Protein AF-A0AAP2W7Q3-F1 (afdb_monomer_lite)

Secondary structure (DSSP, 8-state):
----------------------------------HHHHHHHHHHHHHHHHHHHHHHHTT-HHHHHHHHHHHHHHHHHHHHTT-HHHHHHHHHHHHHHHHHHHHHHHHS---SSTTT-HHHHHHHHHHHHHHHHHHHHHHHHHHHHHHHHHHHHHHHHHHHHHHHHHHHHHHHHH-

pLDDT: mean 78.32, std 21.84, range [27.8, 97.19]

Sequence (175 aa):
MFDLFSRSKNSDKREPVNGGVADTQLIETEDSFSLYEGTDFKRKVYALRSAIIEAINKLDKRMSIDNAKNLSDLTAKAIYYKDLRAITLIDVVLSEIKKVMDDKMASLKEPEDPFEDMEMTGNYMRSCMALVPVNSMLCTIKEILKSAIQEADNDISHRVNDIQRFVKDYENSVS

Radius of gyration: 29.01 Å; chains: 1; bounding box: 83×34×103 Å

Organism: NCBI:txid2052831

Foldseek 3Di:
DDDDDDYDDDDDDDDDDDDDDDDPPDPPPPPVPDPVVVVVLLVLLVVLLVQLLVCLLVLPLVSNVVSLVVLLVQLVVCLVNVPPVSLVSSLVSLVVSLVSNVVSLVPLDDDPDCVVCVVSVVVNVSSVVSCVVSNVSSVVSNVVSVVSVVVVVVVVVVVVVVVVVVVVVVVVVVD

Structure (mmCIF, N/CA/C/O backbone):
data_AF-A0AAP2W7Q3-F1
#
_entry.id   AF-A0AAP2W7Q3-F1
#
loop_
_atom_site.group_PDB
_atom_site.id
_atom_site.type_symbol
_atom_site.label_atom_id
_atom_site.label_alt_id
_atom_site.label_comp_id
_atom_site.label_asym_id
_atom_site.label_entity_id
_atom_site.label_seq_id
_atom_site.pdbx_PDB_ins_code
_atom_site.Cartn_x
_atom_site.Cartn_y
_atom_site.Cartn_z
_atom_site.occupancy
_atom_site.B_iso_or_equiv
_atom_site.auth_seq_id
_atom_site.auth_comp_id
_atom_site.auth_asym_id
_atom_site.auth_atom_id
_atom_site.pdbx_PDB_model_num
ATOM 1 N N . MET A 1 1 ? -43.654 14.499 -54.779 1.00 38.47 1 MET A N 1
ATOM 2 C CA . MET A 1 1 ? -44.385 13.236 -55.030 1.00 38.47 1 MET A CA 1
ATOM 3 C C . MET A 1 1 ? -43.753 12.1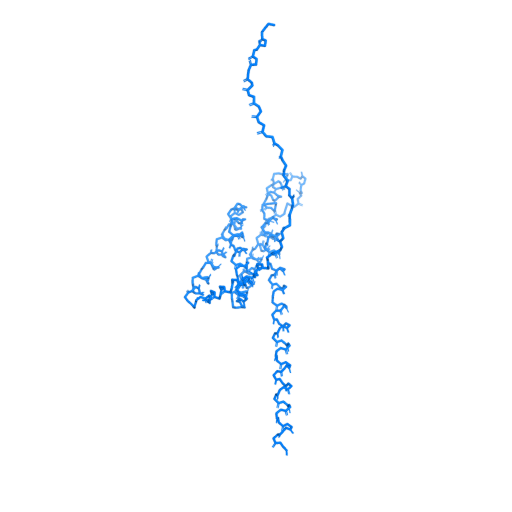80 -54.136 1.00 38.47 1 MET A C 1
ATOM 5 O O . MET A 1 1 ? -42.561 11.974 -54.288 1.00 38.47 1 MET A O 1
ATOM 9 N N . PHE A 1 2 ? -44.424 11.561 -53.168 1.00 39.41 2 PHE A N 1
ATOM 10 C CA . PHE A 1 2 ? -45.815 11.697 -52.712 1.00 39.41 2 PHE A CA 1
ATOM 11 C C . PHE A 1 2 ? -45.829 11.695 -51.173 1.00 39.41 2 PHE A C 1
ATOM 13 O O . PHE A 1 2 ? -45.184 10.845 -50.568 1.00 39.41 2 PHE A O 1
ATOM 20 N N . ASP A 1 3 ? -46.592 12.601 -50.559 1.00 42.25 3 ASP A N 1
ATOM 21 C CA . ASP A 1 3 ? -47.131 12.382 -49.212 1.00 42.25 3 ASP A CA 1
ATOM 22 C C . ASP A 1 3 ? -48.247 11.338 -49.281 1.00 42.25 3 ASP A C 1
ATOM 24 O O . ASP A 1 3 ? -48.999 11.329 -50.259 1.00 42.25 3 ASP A O 1
ATOM 28 N N . LEU A 1 4 ? -48.443 10.557 -48.213 1.00 38.28 4 LEU A N 1
ATOM 29 C CA . LEU A 1 4 ? -49.787 10.110 -47.830 1.00 38.28 4 LEU A CA 1
ATOM 30 C C . LEU A 1 4 ? -49.865 9.692 -46.353 1.00 38.28 4 LEU A C 1
ATOM 32 O O . LEU A 1 4 ? -49.493 8.597 -45.943 1.00 38.28 4 LEU A O 1
ATOM 36 N N . PHE A 1 5 ? -50.396 10.621 -45.560 1.00 45.06 5 PHE A N 1
ATOM 37 C CA . PHE A 1 5 ? -50.812 10.446 -44.172 1.00 45.06 5 PHE A CA 1
ATOM 38 C C . PHE A 1 5 ? -51.912 9.388 -44.003 1.00 45.06 5 PHE A C 1
ATOM 40 O O . PHE A 1 5 ? -52.825 9.297 -44.825 1.00 45.06 5 PHE A O 1
ATOM 47 N N . SER A 1 6 ? -51.981 8.802 -42.804 1.00 42.91 6 SER A N 1
ATOM 48 C CA . SER A 1 6 ? -53.192 8.829 -41.957 1.00 42.91 6 SER A CA 1
ATOM 49 C C . SER A 1 6 ? -52.800 8.520 -40.503 1.00 42.91 6 SER A C 1
ATOM 51 O O . SER A 1 6 ? -52.163 7.511 -40.249 1.00 42.91 6 SER A O 1
ATOM 53 N N . ARG A 1 7 ? -52.936 9.480 -39.569 1.00 36.69 7 ARG A N 1
ATOM 54 C CA . ARG A 1 7 ? -54.125 9.728 -38.707 1.00 36.69 7 ARG A CA 1
ATOM 55 C C . ARG A 1 7 ? -54.327 8.609 -37.653 1.00 36.69 7 ARG A C 1
ATOM 57 O O . ARG A 1 7 ? -54.278 7.447 -38.005 1.00 36.69 7 ARG A O 1
ATOM 64 N N . SER A 1 8 ? -54.649 8.878 -36.378 1.00 32.34 8 SER A N 1
ATOM 65 C CA . SER A 1 8 ? -55.174 10.121 -35.774 1.00 32.34 8 SER A CA 1
ATOM 66 C C . SER A 1 8 ? -55.332 10.017 -34.237 1.00 32.34 8 SER A C 1
ATOM 68 O O . SER A 1 8 ? -56.001 9.076 -33.829 1.00 32.34 8 SER A O 1
ATOM 70 N N . LYS A 1 9 ? -54.946 11.071 -33.473 1.00 37.12 9 LYS A N 1
ATOM 71 C CA . LYS A 1 9 ? -55.575 11.558 -32.195 1.00 37.12 9 LYS A CA 1
ATOM 72 C C . LYS A 1 9 ? -55.560 10.581 -30.980 1.00 37.12 9 LYS A C 1
ATOM 74 O O . LYS A 1 9 ? -55.425 9.389 -31.178 1.00 37.12 9 LYS A O 1
ATO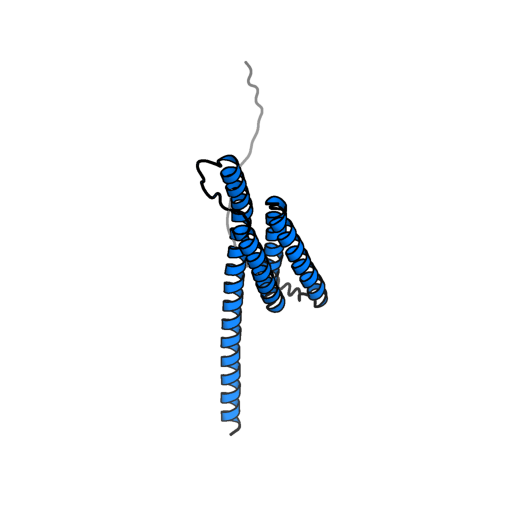M 79 N N . ASN A 1 10 ? -55.719 10.923 -29.690 1.00 32.25 10 ASN A N 1
ATOM 80 C CA . ASN A 1 10 ? -55.822 12.142 -28.846 1.00 32.25 10 ASN A CA 1
ATOM 81 C C . ASN A 1 10 ? -55.631 11.672 -27.360 1.00 32.25 10 ASN A C 1
ATOM 83 O O . ASN A 1 10 ? -55.776 10.480 -27.114 1.00 32.25 10 ASN A O 1
ATOM 87 N N . SER A 1 11 ? -55.433 12.472 -26.298 1.00 34.47 11 SER A N 1
ATOM 88 C CA . SER A 1 11 ? -54.889 13.835 -26.102 1.00 34.47 11 SER A CA 1
ATOM 89 C C . SER A 1 11 ? -54.861 14.205 -24.599 1.00 34.47 11 SER A C 1
ATOM 91 O O . SER A 1 11 ? -55.862 13.988 -23.929 1.00 34.47 11 SER A O 1
ATOM 93 N N . ASP A 1 12 ? -53.809 14.903 -24.152 1.00 34.38 12 ASP A N 1
ATOM 94 C CA . ASP A 1 12 ? -53.773 15.855 -23.014 1.00 34.38 12 ASP A CA 1
ATOM 95 C C . ASP A 1 12 ? -54.042 15.427 -21.537 1.00 34.38 12 ASP A C 1
ATOM 97 O O . ASP A 1 12 ? -55.163 15.149 -21.132 1.00 34.38 12 ASP A O 1
ATOM 101 N N . LYS A 1 13 ? -52.998 15.656 -20.711 1.00 39.06 13 LYS A N 1
ATOM 102 C CA . LYS A 1 13 ? -52.967 16.410 -19.423 1.00 39.06 13 LYS A CA 1
ATOM 103 C C . LYS A 1 13 ? -53.795 15.950 -18.199 1.00 39.06 13 LYS A C 1
ATOM 105 O O . LYS A 1 13 ? -55.011 16.115 -18.180 1.00 39.06 13 LYS A O 1
ATOM 110 N N . ARG A 1 14 ? -53.092 15.712 -17.071 1.00 30.97 14 ARG A N 1
ATOM 111 C CA . ARG A 1 14 ? -53.033 16.597 -15.864 1.00 30.97 14 ARG A CA 1
ATOM 112 C C . ARG A 1 14 ? -52.273 15.944 -14.686 1.00 30.97 14 ARG A C 1
ATOM 114 O O . ARG A 1 14 ? -52.556 14.808 -14.333 1.00 30.97 14 ARG A O 1
ATOM 121 N N . GLU A 1 15 ? -51.374 16.697 -14.049 1.00 36.53 15 GLU A N 1
ATOM 122 C CA . GLU A 1 15 ? -50.965 16.525 -12.632 1.00 36.53 15 GLU A CA 1
ATOM 123 C C . GLU A 1 15 ? -51.992 17.266 -11.711 1.00 36.53 15 GLU A C 1
ATOM 125 O O . GLU A 1 15 ? -52.912 17.866 -12.288 1.00 36.53 15 GLU A O 1
ATOM 130 N N . PRO A 1 16 ? -51.885 17.359 -10.352 1.00 47.00 16 PRO A N 1
ATOM 131 C CA . PRO A 1 16 ? -50.807 16.921 -9.434 1.00 47.00 16 PRO A CA 1
ATOM 132 C C . PRO A 1 16 ? -51.272 16.368 -8.040 1.00 47.00 16 PRO A C 1
ATOM 134 O O . PRO A 1 16 ? -52.457 16.161 -7.811 1.00 47.00 16 PRO A O 1
ATOM 137 N N . VAL A 1 17 ? -50.320 16.227 -7.091 1.00 29.88 17 VAL A N 1
ATOM 138 C CA . VAL A 1 17 ? -50.477 16.179 -5.602 1.00 29.88 17 VAL A CA 1
ATOM 139 C C . VAL A 1 17 ? -51.145 14.931 -4.970 1.00 29.88 17 VAL A C 1
ATOM 141 O O . VAL A 1 17 ? -52.355 14.764 -5.055 1.00 29.88 17 VAL A O 1
ATOM 144 N N . ASN A 1 18 ? -50.417 14.148 -4.151 1.00 31.53 18 ASN A N 1
ATOM 145 C CA . ASN A 1 18 ? -50.256 14.415 -2.702 1.00 31.53 18 ASN A CA 1
ATOM 146 C C . ASN A 1 18 ? -49.218 13.488 -2.023 1.00 31.53 18 ASN A C 1
ATOM 148 O O . ASN A 1 18 ? -48.735 12.538 -2.632 1.00 31.53 18 ASN A O 1
ATOM 152 N N . GLY A 1 19 ? -48.839 13.813 -0.783 1.00 31.55 19 GLY A N 1
ATOM 153 C CA . GLY A 1 19 ? -47.705 13.208 -0.079 1.00 31.55 19 GLY A CA 1
ATOM 154 C C . GLY A 1 19 ? -47.914 11.789 0.466 1.00 31.55 19 GLY A C 1
ATOM 155 O O . GLY A 1 19 ? -49.016 11.383 0.826 1.00 31.55 19 GLY A O 1
ATOM 156 N N . GLY A 1 20 ? -46.794 11.082 0.606 1.00 27.80 20 GLY A N 1
ATOM 157 C CA . GLY A 1 20 ? -46.647 9.856 1.382 1.00 27.80 20 GLY A CA 1
ATOM 158 C C . GLY A 1 20 ? -45.210 9.783 1.889 1.00 27.80 20 GLY A C 1
ATOM 159 O O . GLY A 1 20 ? -44.278 9.780 1.087 1.00 27.80 20 GLY A O 1
ATOM 160 N N . VAL A 1 21 ? -45.028 9.791 3.211 1.00 43.62 21 VAL A N 1
ATOM 161 C CA . VAL A 1 21 ? -43.711 9.623 3.836 1.00 43.62 21 VAL A CA 1
ATOM 162 C C . VAL A 1 21 ? -43.280 8.180 3.596 1.00 43.62 21 VAL A C 1
ATOM 164 O O . VAL A 1 21 ? -43.861 7.262 4.168 1.00 43.62 21 VAL A O 1
ATOM 167 N N . ALA A 1 22 ? -42.308 7.979 2.711 1.00 34.47 22 ALA A N 1
ATOM 168 C CA . ALA A 1 22 ? -41.638 6.698 2.563 1.00 34.47 22 ALA A CA 1
ATOM 169 C C . ALA A 1 22 ? -40.452 6.686 3.528 1.00 34.47 22 ALA A C 1
ATOM 171 O O . ALA A 1 22 ? -39.478 7.407 3.309 1.00 34.47 22 ALA A O 1
ATOM 172 N N . ASP A 1 23 ? -40.565 5.900 4.599 1.00 33.06 23 ASP A N 1
ATOM 173 C CA . ASP A 1 23 ? -39.471 5.670 5.537 1.00 33.06 23 ASP A CA 1
ATOM 174 C C . ASP A 1 23 ? -38.210 5.249 4.780 1.00 33.06 23 ASP A C 1
ATOM 176 O O . ASP A 1 23 ? -38.204 4.246 4.057 1.00 33.06 23 ASP A O 1
ATOM 180 N N . THR A 1 24 ? -37.122 5.993 4.978 1.00 33.84 24 THR A N 1
ATOM 181 C CA . THR A 1 24 ? -35.789 5.547 4.582 1.00 33.84 24 THR A CA 1
ATOM 182 C C . THR A 1 24 ? -35.422 4.369 5.476 1.00 33.84 24 THR A C 1
ATOM 184 O O . THR A 1 24 ? -34.820 4.550 6.534 1.00 33.84 24 THR A O 1
ATOM 187 N N . GLN A 1 25 ? -35.808 3.157 5.071 1.00 32.69 25 GLN A N 1
ATOM 188 C CA . GLN A 1 25 ? -35.340 1.938 5.715 1.00 32.69 25 GLN A CA 1
ATOM 189 C C . GLN A 1 25 ? -33.819 1.890 5.583 1.00 32.69 25 GLN A C 1
ATOM 191 O O . GLN A 1 25 ? -33.274 1.628 4.509 1.00 32.69 25 GLN A O 1
ATOM 196 N N . LEU A 1 26 ? -33.144 2.183 6.693 1.00 35.69 26 LEU A N 1
ATOM 197 C CA . LEU A 1 26 ? -31.731 1.908 6.875 1.00 35.69 26 LEU A CA 1
ATOM 198 C C . LEU A 1 26 ? -31.548 0.403 6.695 1.00 35.69 26 LEU A C 1
ATOM 200 O O . LEU A 1 26 ? -31.990 -0.390 7.525 1.00 35.69 26 LEU A O 1
ATOM 204 N N . ILE A 1 27 ? -30.920 0.010 5.589 1.00 36.47 27 ILE A N 1
ATOM 205 C CA . ILE A 1 27 ? -30.447 -1.358 5.412 1.00 36.47 27 ILE A CA 1
ATOM 206 C C . ILE A 1 27 ? -29.192 -1.490 6.277 1.00 36.47 27 ILE A C 1
ATOM 208 O O . ILE A 1 27 ? -28.066 -1.325 5.811 1.00 36.47 27 ILE A O 1
ATOM 212 N N . GLU A 1 28 ? -29.409 -1.760 7.562 1.00 41.47 28 GLU A N 1
ATOM 213 C CA . GLU A 1 28 ? -28.394 -2.284 8.472 1.00 41.47 28 GLU A CA 1
ATOM 214 C C . GLU A 1 28 ? -28.097 -3.740 8.090 1.00 41.47 28 GLU A C 1
ATOM 216 O O . GLU A 1 28 ? -28.481 -4.690 8.770 1.00 41.47 28 GLU A O 1
ATOM 221 N N . THR A 1 29 ? -27.394 -3.939 6.974 1.00 39.12 29 THR A N 1
ATOM 222 C CA . THR A 1 29 ? -26.611 -5.164 6.797 1.00 39.12 29 THR A CA 1
ATOM 223 C C . THR A 1 29 ? -25.350 -5.033 7.636 1.00 39.12 29 THR A C 1
ATOM 225 O O . THR A 1 29 ? -24.285 -4.677 7.127 1.00 39.12 29 THR A O 1
ATOM 228 N N . GLU A 1 30 ? -25.474 -5.346 8.929 1.00 42.81 30 GLU A N 1
ATOM 229 C CA . GLU A 1 30 ? -24.348 -5.805 9.745 1.00 42.81 30 GLU A CA 1
ATOM 230 C C . GLU A 1 30 ? -23.860 -7.167 9.214 1.00 42.81 30 GLU A C 1
ATOM 232 O O . GLU A 1 30 ? -23.990 -8.209 9.861 1.00 42.81 30 GLU A O 1
ATOM 237 N N . ASP A 1 31 ? -23.266 -7.162 8.016 1.00 39.47 31 ASP A N 1
ATOM 238 C CA . ASP A 1 31 ? -22.396 -8.244 7.566 1.00 39.47 31 ASP A CA 1
ATOM 239 C C . ASP A 1 31 ? -21.152 -8.217 8.459 1.00 39.47 31 ASP A C 1
ATOM 241 O O . ASP A 1 31 ? -20.131 -7.592 8.163 1.00 39.47 31 ASP A O 1
ATOM 245 N N . SER A 1 32 ? -21.283 -8.872 9.613 1.00 43.59 32 SER A N 1
ATOM 246 C CA . SER A 1 32 ? -20.201 -9.119 10.555 1.00 43.59 32 SER A CA 1
ATOM 247 C C . SER A 1 32 ? -19.100 -9.913 9.851 1.00 43.59 32 SER A C 1
ATOM 249 O O . SER A 1 32 ? -19.163 -11.137 9.724 1.00 43.59 32 SER A O 1
ATOM 251 N N . PHE A 1 33 ? -18.101 -9.173 9.359 1.00 47.00 33 PHE A N 1
ATOM 252 C CA . PHE A 1 33 ? -16.990 -9.665 8.548 1.00 47.00 33 PHE A CA 1
ATOM 253 C C . PHE A 1 33 ? -16.327 -10.853 9.255 1.00 47.00 33 PHE A C 1
ATOM 255 O O . PHE A 1 33 ? -15.680 -10.716 10.300 1.00 47.00 33 PHE A O 1
ATOM 262 N N . SER A 1 34 ? -16.598 -12.053 8.744 1.00 42.75 34 SER A N 1
ATOM 263 C CA . SER A 1 34 ? -16.440 -13.278 9.524 1.00 42.75 34 SER A CA 1
ATOM 264 C C . SER A 1 34 ? -14.965 -13.572 9.765 1.00 42.75 34 SER A C 1
ATOM 266 O O . SER A 1 34 ? -14.129 -13.413 8.875 1.00 42.75 34 SER A O 1
ATOM 268 N N . LEU A 1 35 ? -14.630 -14.094 10.950 1.00 44.94 35 LEU A N 1
ATOM 269 C CA . LEU A 1 35 ? -13.251 -14.417 11.346 1.00 44.94 35 LEU A CA 1
ATOM 270 C C . LEU A 1 35 ? -12.516 -15.329 10.332 1.00 44.94 35 LEU A C 1
ATOM 272 O O . LEU A 1 35 ? -11.285 -15.334 10.274 1.00 44.94 35 LEU A O 1
ATOM 276 N N . TYR A 1 36 ? -13.268 -16.080 9.519 1.00 44.78 36 TYR A N 1
ATOM 277 C CA . TYR A 1 36 ? -12.756 -16.900 8.421 1.00 44.78 36 TYR A CA 1
ATOM 278 C C . TYR A 1 36 ? -12.171 -16.074 7.260 1.00 44.78 36 TYR A C 1
ATOM 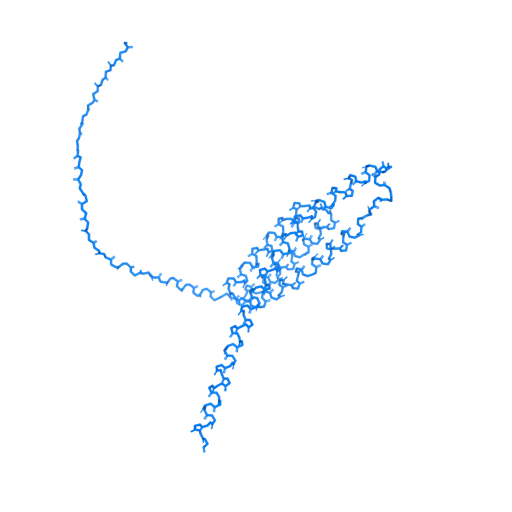280 O O . TYR A 1 36 ? -11.134 -16.463 6.711 1.00 44.78 36 TYR A O 1
ATOM 288 N N . GLU A 1 37 ? -12.749 -14.913 6.930 1.00 58.12 37 GLU A N 1
ATOM 289 C CA . GLU A 1 37 ? -12.232 -14.022 5.882 1.00 58.12 37 GLU A CA 1
ATOM 290 C C . GLU A 1 37 ? -10.870 -13.432 6.253 1.00 58.12 37 GLU A C 1
ATOM 292 O O . GLU A 1 37 ? -10.034 -13.252 5.373 1.00 58.12 37 GLU A O 1
ATOM 297 N N . GLY A 1 38 ? -10.574 -13.222 7.540 1.00 61.03 38 GLY A N 1
ATOM 298 C CA . GLY A 1 38 ? -9.292 -12.657 7.981 1.00 61.03 38 GLY A CA 1
ATOM 299 C C . GLY A 1 38 ? -8.061 -13.471 7.545 1.00 61.03 38 GLY A C 1
ATOM 300 O O . GLY A 1 38 ? -7.009 -12.903 7.239 1.00 61.03 38 GLY A O 1
ATOM 301 N N . THR A 1 39 ? -8.176 -14.803 7.453 1.00 70.94 39 THR A N 1
ATOM 302 C CA . THR A 1 39 ? -7.066 -15.659 6.981 1.00 70.94 39 THR A CA 1
ATOM 303 C C . THR A 1 39 ? -6.877 -15.604 5.464 1.00 70.94 39 THR A C 1
ATOM 305 O O . THR A 1 39 ? -5.740 -15.601 4.983 1.00 70.94 39 THR A O 1
ATOM 308 N N . ASP A 1 40 ? -7.973 -15.509 4.713 1.00 86.44 40 ASP A N 1
ATOM 309 C CA . ASP A 1 40 ? -7.968 -15.416 3.255 1.00 86.44 40 ASP A CA 1
ATOM 310 C C . ASP A 1 40 ? -7.581 -14.003 2.784 1.00 86.44 40 ASP A C 1
ATOM 312 O O . ASP A 1 40 ? -6.755 -13.848 1.887 1.00 86.44 40 ASP A O 1
ATOM 316 N N . PHE A 1 41 ? -8.054 -12.962 3.471 1.00 88.56 41 PHE A N 1
ATOM 317 C CA . PHE A 1 41 ? -7.620 -11.577 3.301 1.00 88.56 41 PHE A CA 1
ATOM 318 C C . PHE A 1 41 ? -6.106 -11.445 3.489 1.00 88.56 41 PHE A C 1
ATOM 320 O O . PHE A 1 41 ? -5.409 -10.974 2.590 1.00 88.56 41 PHE A O 1
ATOM 327 N N . LYS A 1 42 ? -5.563 -11.945 4.610 1.00 92.12 42 LYS A N 1
ATOM 328 C CA . LYS A 1 42 ? -4.115 -11.928 4.874 1.00 92.12 42 LYS A CA 1
ATOM 329 C C . LYS A 1 42 ? -3.323 -12.649 3.780 1.00 92.12 42 LYS A C 1
ATOM 331 O O . LYS A 1 42 ? -2.272 -12.166 3.359 1.00 92.12 42 LYS A O 1
ATOM 336 N N . ARG A 1 43 ? -3.835 -13.781 3.280 1.00 93.62 43 ARG A N 1
ATOM 337 C CA . ARG A 1 43 ? -3.236 -14.521 2.158 1.00 93.62 43 ARG A CA 1
ATOM 338 C C . ARG A 1 43 ? -3.260 -13.706 0.860 1.00 93.62 43 ARG A C 1
ATOM 340 O O . ARG A 1 43 ? -2.228 -13.622 0.200 1.00 93.62 43 ARG A O 1
ATOM 347 N N . LYS A 1 44 ? -4.391 -13.082 0.518 1.00 94.88 44 LYS A N 1
ATOM 348 C CA . LYS A 1 44 ? -4.556 -12.222 -0.669 1.00 94.88 44 LYS A CA 1
ATOM 349 C C . LYS A 1 44 ? -3.629 -11.007 -0.629 1.00 94.88 44 LYS A C 1
ATOM 351 O O . LYS A 1 44 ? -2.944 -10.751 -1.614 1.00 94.88 44 LYS A O 1
ATOM 356 N N . VAL A 1 45 ? -3.534 -10.317 0.509 1.00 95.31 45 VAL A N 1
ATOM 357 C CA . VAL A 1 45 ? -2.635 -9.163 0.689 1.00 95.31 45 VAL A CA 1
ATOM 358 C C . VAL A 1 45 ? -1.167 -9.557 0.472 1.00 95.31 45 VAL A C 1
ATOM 360 O O . VAL A 1 45 ? -0.468 -8.893 -0.292 1.00 95.31 45 VAL A O 1
ATOM 363 N N . TYR A 1 46 ? -0.692 -10.670 1.047 1.00 96.69 46 TYR A N 1
ATOM 364 C CA . TYR A 1 46 ? 0.684 -11.126 0.797 1.00 96.69 46 TYR A CA 1
ATOM 365 C C . TYR A 1 46 ? 0.916 -11.668 -0.619 1.00 96.69 46 TYR A C 1
ATOM 367 O O . TYR A 1 46 ? 2.008 -11.482 -1.155 1.00 96.69 46 TYR A O 1
ATOM 375 N N . ALA A 1 47 ? -0.080 -12.302 -1.243 1.00 96.00 47 ALA A N 1
ATOM 376 C CA . ALA A 1 47 ? 0.018 -12.730 -2.638 1.00 96.00 47 ALA A CA 1
ATOM 377 C C . ALA A 1 47 ? 0.171 -11.521 -3.576 1.00 96.00 47 ALA A C 1
ATOM 379 O O . ALA A 1 47 ? 1.066 -11.509 -4.421 1.00 96.00 47 ALA A O 1
ATOM 380 N N . LEU A 1 48 ? -0.631 -10.470 -3.366 1.00 96.56 48 LEU A N 1
ATOM 381 C CA . LEU A 1 48 ? -0.514 -9.207 -4.097 1.00 96.56 48 LEU A CA 1
ATOM 382 C C . LEU A 1 48 ? 0.821 -8.514 -3.827 1.00 96.56 48 LEU A C 1
ATOM 384 O O . LEU A 1 48 ? 1.454 -8.071 -4.780 1.00 96.56 48 LEU A O 1
ATOM 388 N N . ARG A 1 49 ? 1.310 -8.490 -2.578 1.00 96.75 49 ARG A N 1
ATOM 389 C CA . ARG A 1 49 ? 2.661 -7.992 -2.263 1.00 96.75 49 ARG A CA 1
ATOM 390 C C . ARG A 1 49 ? 3.718 -8.653 -3.144 1.00 96.75 49 ARG A C 1
ATOM 392 O O . ARG A 1 49 ? 4.496 -7.959 -3.793 1.00 96.75 49 ARG A O 1
ATOM 399 N N . SER A 1 50 ? 3.744 -9.985 -3.159 1.00 97.19 50 SER A N 1
ATOM 400 C CA . SER A 1 50 ? 4.714 -10.752 -3.941 1.00 97.19 50 SER A CA 1
ATOM 401 C C . SER A 1 50 ? 4.573 -10.490 -5.442 1.00 97.19 50 SER A C 1
ATOM 403 O O . SER A 1 50 ? 5.582 -10.252 -6.099 1.00 97.19 50 SER A O 1
ATOM 405 N N . ALA A 1 51 ? 3.345 -10.443 -5.970 1.00 96.81 51 ALA A N 1
ATOM 406 C CA . ALA A 1 51 ? 3.087 -10.161 -7.382 1.00 96.81 51 ALA A CA 1
ATOM 407 C C . ALA A 1 51 ? 3.507 -8.736 -7.800 1.00 96.81 51 ALA A C 1
ATOM 409 O O . ALA A 1 51 ? 4.099 -8.557 -8.864 1.00 96.81 51 ALA A O 1
ATOM 410 N N . ILE A 1 52 ? 3.259 -7.724 -6.958 1.00 95.69 52 ILE A N 1
ATOM 411 C CA . ILE A 1 52 ? 3.685 -6.337 -7.208 1.00 95.69 52 ILE A CA 1
ATOM 412 C C . ILE A 1 52 ? 5.217 -6.240 -7.178 1.00 95.69 52 ILE A C 1
ATOM 414 O O . ILE A 1 52 ? 5.801 -5.665 -8.094 1.00 95.69 52 ILE A O 1
ATOM 418 N N . ILE A 1 53 ? 5.873 -6.840 -6.177 1.00 95.75 53 ILE A N 1
ATOM 419 C CA . ILE A 1 53 ? 7.342 -6.896 -6.069 1.00 95.75 53 ILE A CA 1
ATOM 420 C C . ILE A 1 53 ? 7.966 -7.590 -7.288 1.00 95.75 53 ILE A C 1
ATOM 422 O O . ILE A 1 53 ? 8.951 -7.103 -7.843 1.00 95.75 53 ILE A O 1
ATOM 426 N N . GLU A 1 54 ? 7.399 -8.710 -7.736 1.00 96.06 54 GLU A N 1
ATOM 427 C CA . GLU A 1 54 ? 7.874 -9.427 -8.920 1.00 96.06 54 GLU A CA 1
ATOM 428 C C . GLU A 1 54 ? 7.727 -8.579 -10.193 1.00 96.06 54 GLU A C 1
ATOM 430 O O . GLU A 1 54 ? 8.673 -8.474 -10.977 1.00 96.06 54 GLU A O 1
ATOM 435 N N . ALA A 1 55 ? 6.579 -7.918 -10.371 1.00 94.44 55 ALA A N 1
ATOM 436 C CA . ALA A 1 55 ? 6.325 -7.038 -11.507 1.00 94.44 55 ALA A CA 1
ATOM 437 C C . ALA A 1 55 ? 7.254 -5.807 -11.516 1.00 94.44 55 ALA A C 1
ATOM 439 O O . ALA A 1 55 ? 7.837 -5.498 -12.554 1.00 94.44 55 ALA A O 1
ATOM 440 N N . ILE A 1 56 ? 7.494 -5.172 -10.360 1.00 93.06 56 ILE A N 1
ATOM 441 C CA . ILE A 1 56 ? 8.454 -4.060 -10.208 1.00 93.06 56 ILE A CA 1
ATOM 442 C C . ILE A 1 56 ? 9.870 -4.507 -10.591 1.00 93.06 56 ILE A C 1
ATOM 444 O O . ILE A 1 56 ? 10.555 -3.831 -11.361 1.00 93.06 56 ILE A O 1
ATOM 448 N N . ASN A 1 57 ? 10.305 -5.677 -10.115 1.00 91.94 57 ASN A N 1
ATOM 449 C CA . ASN A 1 57 ? 11.622 -6.223 -10.447 1.00 91.94 57 ASN A CA 1
ATOM 450 C C . ASN A 1 57 ? 11.789 -6.492 -11.952 1.00 91.94 57 ASN A C 1
ATOM 452 O O . ASN A 1 57 ? 12.880 -6.273 -12.489 1.00 91.94 57 ASN A O 1
ATOM 456 N N . LYS A 1 58 ? 10.708 -6.902 -12.625 1.00 91.81 58 LYS A N 1
ATOM 457 C CA . LYS A 1 58 ? 10.625 -7.118 -14.079 1.00 91.81 58 LYS A CA 1
ATOM 458 C C . LYS A 1 58 ? 10.359 -5.845 -14.898 1.00 91.81 58 LYS A C 1
ATOM 460 O O . LYS A 1 58 ? 10.377 -5.927 -16.121 1.00 91.81 58 LYS A O 1
ATOM 465 N N . LEU A 1 59 ? 10.122 -4.697 -14.253 1.00 88.50 59 LEU A N 1
ATOM 466 C CA . LEU A 1 59 ? 9.639 -3.452 -14.878 1.00 88.50 59 LEU A CA 1
ATOM 467 C C . LEU A 1 59 ? 8.308 -3.620 -15.647 1.00 88.50 59 LEU A C 1
ATOM 469 O O . LEU A 1 59 ? 7.994 -2.848 -16.556 1.00 88.50 59 LEU A O 1
ATOM 473 N N . ASP A 1 60 ? 7.494 -4.610 -15.270 1.00 91.06 60 ASP A N 1
ATOM 474 C CA . ASP A 1 60 ? 6.184 -4.858 -15.873 1.00 91.06 60 ASP A CA 1
ATOM 475 C C . ASP A 1 60 ? 5.149 -3.873 -15.319 1.00 91.06 60 ASP A C 1
ATOM 477 O O . ASP A 1 60 ? 4.412 -4.152 -14.371 1.00 91.06 60 ASP A O 1
ATOM 481 N N . LYS A 1 61 ? 5.077 -2.702 -15.961 1.00 90.06 61 LYS A N 1
ATOM 482 C CA . LYS A 1 61 ? 4.098 -1.652 -15.659 1.00 90.06 61 LYS A CA 1
ATOM 483 C C . LYS A 1 61 ? 2.668 -2.187 -15.553 1.00 90.06 61 LYS A C 1
ATOM 485 O O . LYS A 1 61 ? 1.925 -1.735 -14.684 1.00 90.06 61 LYS A O 1
ATOM 490 N N . ARG A 1 62 ? 2.251 -3.090 -16.448 1.00 91.81 62 ARG A N 1
ATOM 491 C CA . ARG A 1 62 ? 0.855 -3.540 -16.511 1.00 91.81 62 ARG A CA 1
ATOM 492 C C . ARG A 1 62 ? 0.533 -4.407 -15.303 1.00 91.81 62 ARG A C 1
ATOM 494 O O . ARG A 1 62 ? -0.396 -4.088 -14.570 1.00 91.81 62 ARG A O 1
ATOM 501 N N . MET A 1 63 ? 1.341 -5.435 -15.054 1.00 92.44 63 MET A N 1
ATOM 502 C CA . 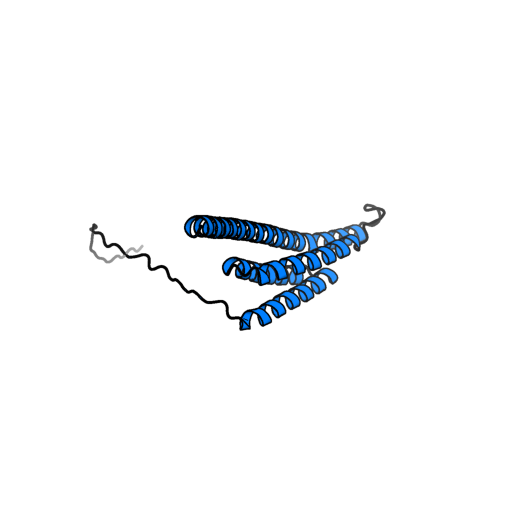MET A 1 63 ? 1.154 -6.313 -13.899 1.00 92.44 63 MET A CA 1
ATOM 503 C C . MET A 1 63 ? 1.336 -5.561 -12.576 1.00 92.44 63 MET A C 1
ATOM 505 O O . MET A 1 63 ? 0.619 -5.847 -11.618 1.00 92.44 63 MET A O 1
ATOM 509 N N . SER A 1 64 ? 2.230 -4.569 -12.504 1.00 90.94 64 SER A N 1
ATOM 510 C CA . SER A 1 64 ? 2.353 -3.715 -11.318 1.00 90.94 64 SER A CA 1
ATOM 511 C C . SER A 1 64 ? 1.084 -2.895 -11.062 1.00 90.94 64 SER A C 1
ATOM 513 O O . SER A 1 64 ? 0.619 -2.866 -9.925 1.00 90.94 64 SER A O 1
ATOM 515 N N . ILE A 1 65 ? 0.498 -2.267 -12.090 1.00 92.12 65 ILE A N 1
ATOM 516 C CA . ILE A 1 65 ? -0.742 -1.478 -11.965 1.00 92.12 65 ILE A CA 1
ATOM 517 C C . ILE A 1 65 ? -1.939 -2.374 -11.629 1.00 92.12 65 ILE A C 1
ATOM 519 O O . ILE A 1 65 ? -2.673 -2.071 -10.690 1.00 92.12 65 ILE A O 1
ATOM 523 N N . ASP A 1 66 ? -2.122 -3.485 -12.347 1.00 94.00 66 ASP A N 1
ATOM 524 C CA . ASP A 1 66 ? -3.262 -4.389 -12.151 1.00 94.00 66 ASP A CA 1
ATOM 525 C C . ASP A 1 66 ? -3.256 -4.981 -10.724 1.00 94.00 66 ASP A C 1
ATOM 527 O O . ASP A 1 66 ? -4.290 -5.011 -10.052 1.00 94.00 66 ASP A O 1
ATOM 531 N N . ASN A 1 67 ? -2.085 -5.360 -10.192 1.00 95.75 67 ASN A N 1
ATOM 532 C CA . ASN A 1 67 ? -1.979 -5.835 -8.809 1.00 95.75 67 ASN A CA 1
ATOM 533 C C . ASN A 1 67 ? -2.056 -4.706 -7.763 1.00 95.75 67 ASN A C 1
ATOM 535 O O . ASN A 1 67 ? -2.652 -4.914 -6.706 1.00 95.75 67 ASN A O 1
ATOM 539 N N . ALA A 1 68 ? -1.517 -3.510 -8.034 1.00 93.00 68 ALA A N 1
ATOM 540 C CA . ALA A 1 68 ? -1.667 -2.353 -7.142 1.00 93.00 68 ALA A CA 1
ATOM 541 C C . ALA A 1 68 ? -3.133 -1.894 -7.035 1.00 93.00 68 ALA A C 1
ATOM 543 O O . ALA A 1 68 ? -3.579 -1.513 -5.954 1.00 93.00 68 ALA A O 1
ATOM 544 N N . LYS A 1 69 ? -3.909 -2.006 -8.121 1.00 94.38 69 LYS A N 1
ATOM 545 C CA . LYS A 1 69 ? -5.363 -1.808 -8.105 1.00 94.38 69 LYS A CA 1
ATOM 546 C C . LYS A 1 69 ? -6.055 -2.836 -7.207 1.00 94.38 69 LYS A C 1
ATOM 548 O O . LYS A 1 69 ? -6.800 -2.443 -6.318 1.00 94.38 69 LYS A O 1
ATOM 553 N N . ASN A 1 70 ? -5.755 -4.127 -7.372 1.00 94.56 70 ASN A N 1
ATOM 554 C CA . ASN A 1 70 ? -6.318 -5.172 -6.508 1.00 94.56 70 ASN A CA 1
ATOM 555 C C . ASN A 1 70 ? -5.973 -4.941 -5.022 1.00 94.56 70 ASN A C 1
ATOM 557 O O . ASN A 1 70 ? -6.792 -5.219 -4.148 1.00 94.56 70 ASN A O 1
ATOM 561 N N . LEU A 1 71 ? -4.781 -4.405 -4.722 1.00 94.69 71 LEU A N 1
ATOM 562 C CA . LEU A 1 71 ? -4.407 -4.010 -3.361 1.00 94.69 71 LEU A CA 1
ATOM 563 C C . LEU A 1 71 ? -5.236 -2.809 -2.877 1.00 94.69 71 LEU A C 1
ATOM 565 O O . LEU A 1 71 ? -5.735 -2.848 -1.758 1.00 94.69 71 LEU A O 1
ATOM 569 N N . SER A 1 72 ? -5.455 -1.797 -3.724 1.00 93.56 72 SER A N 1
ATOM 570 C CA . SER A 1 72 ? -6.358 -0.672 -3.434 1.00 93.56 72 SER A CA 1
ATOM 571 C C . SER A 1 72 ? -7.791 -1.128 -3.138 1.00 93.56 72 SER A C 1
ATOM 573 O O . SER A 1 72 ? -8.423 -0.584 -2.235 1.00 93.56 72 SER A O 1
ATOM 575 N N . ASP A 1 73 ? -8.302 -2.133 -3.853 1.00 93.44 73 ASP A N 1
ATOM 576 C CA . ASP A 1 73 ? -9.647 -2.675 -3.623 1.00 93.44 73 ASP A CA 1
ATOM 577 C C . ASP A 1 73 ? -9.739 -3.397 -2.261 1.00 93.44 73 ASP A C 1
ATOM 579 O O . ASP A 1 73 ? -10.756 -3.302 -1.570 1.00 93.44 73 ASP A O 1
ATOM 583 N N . LEU A 1 74 ? -8.667 -4.076 -1.823 1.00 93.19 74 LEU A N 1
ATOM 584 C CA . LEU A 1 74 ? -8.578 -4.632 -0.465 1.00 93.19 74 LEU A CA 1
ATOM 585 C C . LEU A 1 74 ? -8.451 -3.538 0.605 1.00 93.19 74 LEU A C 1
ATOM 587 O O . LEU A 1 74 ? -9.071 -3.666 1.660 1.00 93.19 74 LEU A O 1
ATOM 591 N N . THR A 1 75 ? -7.717 -2.454 0.332 1.00 93.12 75 THR A N 1
ATOM 592 C CA . THR A 1 75 ? -7.645 -1.278 1.214 1.00 93.12 75 THR A CA 1
ATOM 593 C C . THR A 1 75 ? -9.018 -0.649 1.414 1.00 93.12 75 THR A C 1
ATOM 595 O O . THR A 1 75 ? -9.427 -0.417 2.549 1.00 93.12 75 THR A O 1
ATOM 598 N N . ALA A 1 76 ? -9.754 -0.410 0.324 1.00 90.31 76 ALA A N 1
ATOM 599 C CA . ALA A 1 76 ? -11.086 0.183 0.375 1.00 90.31 76 ALA A CA 1
ATOM 600 C C . ALA A 1 76 ? -12.048 -0.665 1.223 1.00 90.31 76 ALA A C 1
ATOM 602 O O . ALA A 1 76 ? -12.776 -0.119 2.049 1.00 90.31 76 ALA A O 1
ATOM 603 N N . LYS A 1 77 ? -11.992 -1.999 1.092 1.00 91.06 77 LYS A N 1
ATOM 604 C CA . LYS A 1 77 ? -12.752 -2.923 1.949 1.00 91.06 77 LYS A CA 1
ATOM 605 C C . LYS A 1 77 ? -12.339 -2.832 3.417 1.00 91.06 77 LYS A C 1
ATOM 607 O O . LYS A 1 77 ? -13.206 -2.680 4.268 1.00 91.06 77 LYS A O 1
ATOM 612 N N . ALA A 1 78 ? -11.041 -2.886 3.718 1.00 90.81 78 ALA A N 1
ATOM 613 C CA . ALA A 1 78 ? -10.541 -2.811 5.092 1.00 90.81 78 ALA A CA 1
ATOM 614 C C . ALA A 1 78 ? -10.988 -1.522 5.808 1.00 90.81 78 ALA A C 1
ATOM 616 O O . ALA A 1 78 ? -11.383 -1.568 6.971 1.00 90.81 78 ALA A O 1
ATOM 617 N N . ILE A 1 79 ? -10.986 -0.392 5.093 1.00 88.69 79 ILE A N 1
ATOM 618 C CA . ILE A 1 79 ? -11.463 0.902 5.596 1.00 88.69 79 ILE A CA 1
ATOM 619 C C . ILE A 1 79 ? -12.988 0.914 5.753 1.00 88.69 79 ILE A C 1
ATOM 621 O O . ILE A 1 79 ? -13.478 1.318 6.803 1.00 88.69 79 ILE A O 1
ATOM 625 N N . TYR A 1 80 ? -13.738 0.426 4.759 1.00 88.62 80 TYR A N 1
ATOM 626 C CA . TYR A 1 80 ? -15.203 0.364 4.810 1.00 88.62 80 TYR A CA 1
ATOM 627 C C . TYR A 1 80 ? -15.715 -0.449 6.011 1.00 88.62 80 TYR A C 1
ATOM 629 O O . TYR A 1 80 ? -16.585 0.018 6.742 1.00 88.62 80 TYR A O 1
ATOM 637 N N . TYR A 1 81 ? -15.121 -1.619 6.268 1.00 87.94 81 TYR A N 1
ATOM 638 C CA . TYR A 1 81 ? -15.448 -2.462 7.426 1.00 87.94 81 TYR A CA 1
ATOM 639 C C . TYR A 1 81 ? -14.754 -2.031 8.733 1.00 87.94 81 TYR A C 1
ATOM 641 O O . TYR A 1 81 ? -14.905 -2.702 9.752 1.00 87.94 81 TYR A O 1
ATOM 649 N N . LYS A 1 82 ? -13.986 -0.929 8.722 1.00 86.38 82 LYS A N 1
ATOM 650 C CA . LYS A 1 82 ? -13.208 -0.410 9.864 1.00 86.38 82 LYS A CA 1
ATOM 651 C C . LYS A 1 82 ? -12.284 -1.454 10.525 1.00 86.38 82 LYS A C 1
ATOM 653 O O . LYS A 1 82 ? -11.996 -1.375 11.721 1.00 86.38 82 LYS A O 1
ATOM 658 N N . ASP A 1 83 ? -11.782 -2.427 9.759 1.00 89.19 83 ASP A N 1
ATOM 659 C CA . ASP A 1 83 ? -10.881 -3.464 10.272 1.00 89.19 83 ASP A CA 1
ATOM 660 C C . ASP A 1 83 ? -9.452 -2.917 10.404 1.00 89.19 83 ASP A C 1
ATOM 662 O O . ASP A 1 83 ? -8.635 -2.960 9.480 1.00 89.19 83 ASP A O 1
ATOM 666 N N . LEU A 1 84 ? -9.129 -2.444 11.608 1.00 85.75 84 LEU A N 1
ATOM 667 C CA . LEU A 1 84 ? -7.801 -1.939 11.957 1.00 85.75 84 LEU A CA 1
ATOM 668 C C . LEU A 1 84 ? -6.677 -2.969 11.777 1.00 85.75 84 LEU A C 1
ATOM 670 O O . LEU A 1 84 ? -5.541 -2.589 11.497 1.00 85.75 84 LEU A O 1
ATOM 674 N N . ARG A 1 85 ? -6.950 -4.276 11.898 1.00 88.75 85 ARG A N 1
ATOM 675 C CA . ARG A 1 85 ? -5.924 -5.311 11.680 1.00 88.75 85 ARG A CA 1
ATOM 676 C C . ARG A 1 85 ? -5.611 -5.450 10.195 1.00 88.75 85 ARG A C 1
ATOM 678 O O . ARG A 1 85 ? -4.441 -5.586 9.834 1.00 88.75 85 ARG A O 1
ATOM 685 N N . ALA A 1 86 ? -6.635 -5.389 9.347 1.00 90.94 86 ALA A N 1
ATOM 686 C CA . ALA A 1 86 ? -6.490 -5.366 7.897 1.00 90.94 86 ALA A CA 1
ATOM 687 C C . ALA A 1 86 ? -5.790 -4.086 7.403 1.00 90.94 86 ALA A C 1
ATOM 689 O O . ALA A 1 86 ? -4.855 -4.175 6.607 1.00 90.94 86 ALA A O 1
ATOM 690 N N . ILE A 1 87 ? -6.181 -2.920 7.929 1.00 91.06 87 ILE A N 1
ATOM 691 C CA . ILE A 1 87 ? -5.566 -1.606 7.660 1.00 91.06 87 ILE A CA 1
ATOM 692 C C . ILE A 1 87 ? -4.062 -1.630 7.981 1.00 91.06 87 ILE A C 1
ATOM 694 O O . ILE A 1 87 ? -3.242 -1.365 7.100 1.00 91.06 87 ILE A O 1
ATOM 698 N N . THR A 1 88 ? -3.680 -2.033 9.199 1.00 90.44 88 THR A N 1
ATOM 699 C CA . THR A 1 88 ? -2.266 -2.107 9.615 1.00 90.44 88 THR A CA 1
ATOM 700 C C . THR A 1 88 ? -1.469 -3.124 8.796 1.00 90.44 88 THR A C 1
ATOM 702 O O . THR A 1 88 ? -0.320 -2.866 8.438 1.00 90.44 88 THR A O 1
ATOM 705 N N . LEU A 1 89 ? -2.063 -4.274 8.446 1.00 93.69 89 LEU A N 1
ATOM 706 C CA . LEU A 1 89 ? -1.410 -5.257 7.576 1.00 93.69 89 LEU A CA 1
ATOM 707 C C . LEU A 1 89 ? -1.077 -4.663 6.198 1.00 93.69 89 LEU A C 1
ATOM 709 O O . LEU A 1 89 ? 0.009 -4.917 5.673 1.00 93.69 89 LEU A O 1
ATOM 713 N N . ILE A 1 90 ? -1.991 -3.882 5.615 1.00 94.69 90 ILE A N 1
ATOM 714 C CA . ILE A 1 90 ? -1.764 -3.254 4.313 1.00 94.69 90 ILE A CA 1
ATOM 715 C C . ILE A 1 90 ? -0.707 -2.143 4.401 1.00 94.69 90 ILE A C 1
ATOM 717 O O . ILE A 1 90 ? 0.144 -2.093 3.518 1.00 94.69 90 ILE A O 1
ATOM 721 N N . ASP A 1 91 ? -0.684 -1.297 5.439 1.00 93.81 91 ASP A N 1
ATOM 722 C CA . ASP A 1 91 ? 0.350 -0.247 5.562 1.00 93.81 91 ASP A CA 1
ATOM 723 C C . ASP A 1 91 ? 1.776 -0.827 5.666 1.00 93.81 91 ASP A C 1
ATOM 725 O O . ASP A 1 91 ? 2.707 -0.338 5.011 1.00 93.81 91 ASP A O 1
ATOM 729 N N . VAL A 1 92 ? 1.945 -1.936 6.400 1.00 94.00 92 VAL A N 1
ATOM 730 C CA . VAL A 1 92 ? 3.212 -2.688 6.427 1.00 94.00 92 VAL A CA 1
ATOM 731 C C . VAL A 1 92 ? 3.582 -3.161 5.019 1.00 94.00 92 VAL A C 1
ATOM 733 O O . VAL A 1 92 ? 4.691 -2.901 4.551 1.00 94.00 92 VAL A O 1
ATOM 736 N N . VAL A 1 93 ? 2.644 -3.789 4.306 1.00 95.88 93 VAL A N 1
ATOM 737 C CA . VAL A 1 93 ? 2.867 -4.306 2.948 1.00 95.88 93 VAL A CA 1
ATOM 738 C C . VAL A 1 93 ? 3.174 -3.200 1.933 1.00 95.88 93 VAL A C 1
ATOM 740 O O . VAL A 1 93 ? 4.082 -3.360 1.118 1.00 95.88 93 VAL A O 1
ATOM 743 N N . LEU A 1 94 ? 2.488 -2.058 1.990 1.00 94.81 94 LEU A N 1
ATOM 744 C CA . LEU A 1 94 ? 2.787 -0.898 1.144 1.00 94.81 94 LEU A CA 1
ATOM 745 C C . LEU A 1 94 ? 4.183 -0.349 1.419 1.00 94.81 94 LEU A C 1
ATOM 747 O O . LEU A 1 94 ? 4.883 0.028 0.483 1.00 94.81 94 LEU A O 1
ATOM 751 N N . SER A 1 95 ? 4.606 -0.330 2.682 1.00 93.81 95 SER A N 1
ATOM 752 C CA . SER A 1 95 ? 5.939 0.133 3.071 1.00 93.81 95 SER A CA 1
ATOM 753 C C . SER A 1 95 ? 7.043 -0.809 2.565 1.00 93.81 95 SER A C 1
ATOM 755 O O . SER A 1 95 ? 8.072 -0.335 2.085 1.00 93.81 95 SER A O 1
ATOM 757 N N . GLU A 1 96 ? 6.809 -2.126 2.576 1.00 95.38 96 GLU A N 1
ATOM 758 C CA . GLU A 1 96 ? 7.702 -3.118 1.955 1.00 95.38 96 GLU A CA 1
ATOM 759 C C . GLU A 1 96 ? 7.784 -2.949 0.426 1.00 95.38 96 GLU A C 1
ATOM 761 O O . GLU A 1 96 ? 8.882 -2.911 -0.130 1.00 95.38 96 GLU A O 1
ATOM 766 N N . ILE A 1 97 ? 6.641 -2.800 -0.259 1.00 95.12 97 ILE A N 1
ATOM 767 C CA . ILE A 1 97 ? 6.591 -2.582 -1.716 1.00 95.12 97 ILE A CA 1
ATOM 768 C C . ILE A 1 97 ? 7.298 -1.273 -2.090 1.00 95.12 97 ILE A C 1
ATOM 770 O O . ILE A 1 97 ? 8.098 -1.253 -3.025 1.00 95.12 97 ILE A O 1
ATOM 774 N N . LYS A 1 98 ? 7.021 -0.184 -1.358 1.00 92.44 98 LYS A N 1
ATOM 775 C CA . LYS A 1 98 ? 7.614 1.138 -1.590 1.00 92.44 98 LYS A CA 1
ATOM 776 C C . LYS A 1 98 ? 9.133 1.080 -1.481 1.00 92.44 98 LYS A C 1
ATOM 778 O O . LYS A 1 98 ? 9.804 1.569 -2.381 1.00 92.44 98 LYS A O 1
ATOM 783 N N . LYS A 1 99 ? 9.662 0.401 -0.454 1.00 93.75 99 LYS A N 1
ATOM 784 C CA . LYS A 1 99 ? 11.104 0.178 -0.311 1.00 93.75 99 LYS A CA 1
ATOM 785 C C . LYS A 1 99 ? 11.688 -0.555 -1.523 1.00 93.75 99 LYS A C 1
ATOM 787 O O . LYS A 1 99 ? 12.641 -0.064 -2.111 1.00 93.75 99 LYS A O 1
ATOM 792 N N . VAL A 1 100 ? 11.103 -1.686 -1.931 1.00 93.69 100 VAL A N 1
ATOM 793 C CA . VAL A 1 100 ? 11.589 -2.450 -3.098 1.00 93.69 100 VAL A CA 1
ATOM 794 C C . VAL A 1 100 ? 11.567 -1.610 -4.375 1.00 93.69 100 VAL A C 1
ATOM 796 O O . VAL A 1 100 ? 12.468 -1.719 -5.199 1.00 93.69 100 VAL A O 1
ATOM 799 N N . MET A 1 101 ? 10.552 -0.767 -4.552 1.00 90.62 101 MET A N 1
ATOM 800 C CA . MET A 1 101 ? 10.463 0.130 -5.698 1.00 90.62 101 MET A CA 1
ATOM 801 C C . MET A 1 101 ? 11.518 1.241 -5.658 1.00 90.62 101 MET A C 1
ATOM 803 O O . MET A 1 101 ? 12.092 1.546 -6.698 1.00 90.62 101 MET A O 1
ATOM 807 N N . ASP A 1 102 ? 11.797 1.817 -4.489 1.00 89.62 102 ASP A N 1
ATOM 808 C CA . ASP A 1 102 ? 12.836 2.838 -4.319 1.00 89.62 102 ASP A CA 1
ATOM 809 C C . ASP A 1 102 ? 14.234 2.238 -4.547 1.00 89.62 102 ASP A C 1
ATOM 811 O O . ASP A 1 102 ? 15.010 2.778 -5.336 1.00 89.62 102 ASP A O 1
ATOM 815 N N . ASP A 1 103 ? 14.507 1.063 -3.966 1.00 90.69 103 ASP A N 1
ATOM 816 C CA . ASP A 1 103 ? 15.720 0.272 -4.210 1.00 90.69 103 ASP A CA 1
ATOM 817 C C . ASP A 1 103 ? 15.854 -0.069 -5.713 1.00 90.69 103 ASP A C 1
ATOM 819 O O . ASP A 1 103 ? 16.933 0.044 -6.299 1.00 90.69 103 ASP A O 1
ATOM 823 N N . LYS A 1 104 ? 14.746 -0.437 -6.380 1.00 89.06 104 LYS A N 1
ATOM 824 C CA . LYS A 1 104 ? 14.717 -0.732 -7.821 1.00 89.06 104 LYS A CA 1
ATOM 825 C C . LYS A 1 104 ? 15.011 0.507 -8.662 1.00 89.06 104 LYS A C 1
ATOM 827 O O . LYS A 1 104 ? 15.825 0.404 -9.576 1.00 89.06 104 LYS A O 1
ATOM 832 N N . MET A 1 105 ? 14.390 1.646 -8.361 1.00 84.44 105 MET A N 1
ATOM 833 C CA . MET A 1 105 ? 14.632 2.915 -9.053 1.00 84.44 105 MET A CA 1
ATOM 834 C C . MET A 1 105 ? 16.090 3.358 -8.897 1.00 84.44 105 MET A C 1
ATOM 836 O O . MET A 1 105 ? 16.716 3.691 -9.894 1.00 84.44 105 MET A O 1
ATOM 840 N N . ALA A 1 106 ? 16.659 3.261 -7.692 1.00 84.44 106 ALA A N 1
ATOM 841 C CA . ALA A 1 106 ? 18.071 3.558 -7.444 1.00 84.44 106 ALA A CA 1
ATOM 842 C C . ALA A 1 106 ? 19.040 2.570 -8.131 1.00 84.44 106 ALA A C 1
ATOM 844 O O . ALA A 1 106 ? 20.180 2.923 -8.421 1.00 84.44 106 ALA A O 1
ATOM 845 N N . SER A 1 107 ? 18.606 1.332 -8.405 1.00 84.81 107 SER A N 1
ATOM 846 C CA . SER A 1 107 ? 19.405 0.333 -9.138 1.00 84.81 107 SER A CA 1
ATOM 847 C C . SER A 1 107 ? 19.431 0.535 -10.658 1.00 84.81 107 SER A C 1
ATOM 849 O O . SER A 1 107 ? 20.266 -0.065 -11.342 1.00 84.81 107 SER A O 1
ATOM 851 N N . LEU A 1 108 ? 18.517 1.344 -11.208 1.00 82.75 108 LEU A N 1
ATOM 852 C CA . LEU A 1 108 ? 18.561 1.724 -12.615 1.00 82.75 108 LEU A CA 1
ATOM 853 C C . LEU A 1 108 ? 19.757 2.664 -12.793 1.00 82.75 108 LEU A C 1
ATOM 855 O O . LEU A 1 108 ? 19.751 3.774 -12.272 1.00 82.75 108 LEU A O 1
ATOM 859 N N . LYS A 1 109 ? 20.796 2.209 -13.502 1.00 70.62 109 LYS A N 1
ATOM 860 C CA . LYS A 1 109 ? 21.970 3.042 -13.782 1.00 70.62 109 LYS A CA 1
ATOM 861 C C . LYS A 1 109 ? 21.551 4.279 -14.571 1.00 70.62 109 LYS A C 1
ATOM 863 O O . LYS A 1 109 ? 21.120 4.157 -15.718 1.00 70.62 109 LYS A O 1
ATOM 868 N N . GLU A 1 110 ? 21.718 5.442 -13.958 1.00 73.12 110 GLU A N 1
ATOM 869 C CA . GLU A 1 110 ? 21.691 6.718 -14.658 1.00 73.12 110 GLU A CA 1
ATOM 870 C C . GLU A 1 110 ? 22.907 6.792 -15.611 1.00 73.12 110 GLU A C 1
ATOM 872 O O . GLU A 1 110 ? 23.983 6.307 -15.241 1.00 73.12 110 GLU A O 1
ATOM 877 N N . PRO A 1 111 ? 22.761 7.310 -16.845 1.00 71.19 111 PRO A N 1
ATOM 878 C CA . PRO A 1 111 ? 23.883 7.475 -17.772 1.00 71.19 111 PRO A CA 1
ATOM 879 C C . PRO A 1 111 ? 24.932 8.441 -17.211 1.00 71.19 111 PRO A C 1
ATOM 881 O O . PRO A 1 111 ? 24.568 9.482 -16.667 1.00 71.19 111 PRO A O 1
ATOM 884 N N . GLU A 1 112 ? 26.221 8.131 -17.384 1.00 75.44 112 GLU A N 1
ATOM 885 C CA . GLU A 1 112 ? 27.311 9.027 -16.960 1.00 75.44 112 GLU A CA 1
ATOM 886 C C . GLU A 1 112 ? 27.356 10.305 -17.819 1.00 75.44 112 GLU A C 1
ATOM 888 O O . GLU A 1 112 ? 27.519 11.396 -17.274 1.00 75.44 112 GLU A O 1
ATOM 893 N N . ASP A 1 113 ? 27.107 10.186 -19.131 1.00 77.69 113 ASP A N 1
ATOM 894 C CA . ASP A 1 113 ? 26.773 11.311 -20.011 1.00 77.69 113 ASP A CA 1
ATOM 895 C C . ASP A 1 113 ? 25.454 11.027 -20.773 1.00 77.69 113 ASP A C 1
ATOM 897 O O . ASP A 1 113 ? 25.405 10.142 -21.637 1.00 77.69 113 ASP A O 1
ATOM 901 N N . PRO A 1 114 ? 24.362 11.766 -20.488 1.00 71.38 114 PRO A N 1
ATOM 902 C CA . PRO A 1 114 ? 23.078 11.588 -21.166 1.00 71.38 114 PRO A CA 1
ATOM 903 C C . PRO A 1 114 ? 23.085 11.870 -22.677 1.00 71.38 114 PRO A C 1
ATOM 905 O O . PRO A 1 114 ? 22.159 11.428 -23.368 1.00 71.38 114 PRO A O 1
ATOM 908 N N . PHE A 1 115 ? 24.068 12.631 -23.172 1.00 70.19 115 PHE A N 1
ATOM 909 C CA . PHE A 1 115 ? 24.186 13.083 -24.559 1.00 70.19 115 PHE A CA 1
ATOM 910 C C . PHE A 1 115 ? 25.040 12.147 -25.418 1.00 70.19 115 PHE A C 1
ATOM 912 O O . PHE A 1 115 ? 24.741 12.008 -26.606 1.00 70.19 115 PHE A O 1
ATOM 919 N N . GLU A 1 116 ? 26.053 11.492 -24.842 1.00 69.50 116 GLU A N 1
ATOM 920 C CA . GLU A 1 116 ? 26.850 10.481 -25.554 1.00 69.50 116 GLU A CA 1
ATOM 921 C C . GLU A 1 116 ? 26.091 9.144 -25.662 1.00 69.50 116 GLU A C 1
ATOM 923 O O . GLU A 1 116 ? 25.995 8.573 -26.749 1.00 69.50 116 GLU A O 1
ATOM 928 N N . ASP A 1 117 ? 25.436 8.698 -24.583 1.00 75.44 117 ASP A N 1
ATOM 929 C CA . ASP A 1 117 ? 24.771 7.388 -24.499 1.00 75.44 117 ASP A CA 1
ATOM 930 C C . ASP A 1 117 ? 23.231 7.456 -24.666 1.00 75.44 117 ASP A C 1
ATOM 932 O O . ASP A 1 117 ? 22.463 6.880 -23.887 1.00 75.44 117 ASP A O 1
ATOM 936 N N . MET A 1 118 ? 22.733 8.127 -25.717 1.00 76.88 118 MET A N 1
ATOM 937 C CA . MET A 1 118 ? 21.283 8.338 -25.943 1.00 76.88 118 MET A CA 1
ATOM 938 C C . MET A 1 118 ? 20.412 7.068 -25.846 1.00 76.88 118 MET A C 1
ATOM 940 O O . MET A 1 118 ? 19.262 7.144 -25.402 1.00 76.88 118 MET A O 1
ATOM 944 N N . GLU A 1 119 ? 20.916 5.898 -26.255 1.00 79.19 119 GLU A N 1
ATOM 945 C CA . GLU A 1 119 ? 20.166 4.637 -26.155 1.00 79.19 119 GLU A CA 1
ATOM 946 C C . GLU A 1 119 ? 20.019 4.164 -24.698 1.00 79.19 119 GLU A C 1
ATOM 948 O O . GLU A 1 119 ? 18.918 3.785 -24.282 1.00 79.19 119 GLU A O 1
ATOM 953 N N . MET A 1 120 ? 21.086 4.251 -23.894 1.00 75.94 120 MET A N 1
ATOM 954 C CA . MET A 1 120 ? 21.030 3.968 -22.455 1.00 75.94 120 MET A CA 1
ATOM 955 C C . MET A 1 120 ? 20.121 4.975 -21.752 1.00 75.94 120 MET A C 1
ATOM 95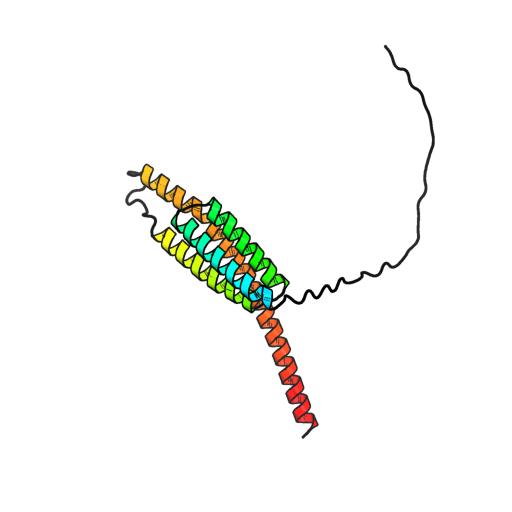7 O O . MET A 1 120 ? 19.239 4.558 -21.004 1.00 75.94 120 MET A O 1
ATOM 961 N N . THR A 1 121 ? 20.245 6.270 -22.062 1.00 78.88 121 THR A N 1
ATOM 962 C CA . THR A 1 121 ? 19.361 7.335 -21.557 1.00 78.88 121 THR A CA 1
ATOM 963 C C . THR A 1 121 ? 17.893 7.039 -21.868 1.00 78.88 121 THR A C 1
ATOM 965 O O . THR A 1 121 ? 17.035 7.107 -20.986 1.00 78.88 121 THR A O 1
ATOM 968 N N . GLY A 1 122 ? 17.584 6.630 -23.103 1.00 78.06 122 GLY A N 1
ATOM 969 C CA . GLY A 1 122 ? 16.234 6.238 -23.511 1.00 78.06 122 GLY A CA 1
ATOM 970 C C . GLY A 1 122 ? 15.716 4.980 -22.802 1.00 78.06 122 GLY A C 1
ATOM 971 O O . GLY A 1 122 ? 14.525 4.888 -22.494 1.00 78.06 122 GLY A O 1
ATOM 972 N N . ASN A 1 123 ? 16.581 4.007 -22.511 1.00 78.56 123 ASN A N 1
ATOM 973 C CA . ASN A 1 123 ? 16.225 2.787 -21.779 1.00 78.56 123 ASN A CA 1
ATOM 974 C C . ASN A 1 123 ? 16.022 3.043 -20.275 1.00 78.56 123 ASN A C 1
ATOM 976 O O . ASN A 1 123 ? 15.034 2.570 -19.703 1.00 78.56 123 ASN A O 1
ATOM 980 N N . TYR A 1 124 ? 16.886 3.852 -19.661 1.00 81.62 124 TYR A N 1
ATOM 981 C CA . TYR A 1 124 ? 16.754 4.351 -18.292 1.00 81.62 124 TYR A CA 1
ATOM 982 C C . TYR A 1 124 ? 15.440 5.120 -18.121 1.00 81.62 124 TYR A C 1
ATOM 984 O O . TYR A 1 124 ? 14.587 4.726 -17.324 1.00 81.62 124 TYR A O 1
ATOM 992 N N . MET A 1 125 ? 15.193 6.131 -18.960 1.00 83.81 125 MET A N 1
ATOM 993 C CA . MET A 1 125 ? 13.994 6.966 -18.863 1.00 83.81 125 MET A CA 1
ATOM 994 C C . MET A 1 125 ? 12.700 6.168 -19.095 1.00 83.81 125 MET A C 1
ATOM 996 O O . MET A 1 125 ? 11.711 6.376 -18.390 1.00 83.81 125 MET A O 1
ATOM 1000 N N . ARG A 1 126 ? 12.695 5.197 -20.025 1.00 83.38 126 ARG A N 1
ATOM 1001 C CA . ARG A 1 126 ? 11.562 4.265 -20.202 1.00 83.38 126 ARG A CA 1
ATOM 1002 C C . ARG A 1 126 ? 11.311 3.408 -18.958 1.00 83.38 126 ARG A C 1
ATOM 1004 O O . ARG A 1 126 ? 10.153 3.224 -18.588 1.00 83.38 126 ARG A O 1
ATOM 1011 N N . SER A 1 127 ? 12.369 2.934 -18.304 1.00 81.38 127 SER A N 1
ATOM 1012 C CA . SER A 1 127 ? 12.285 2.137 -17.072 1.00 81.38 127 SER A CA 1
ATOM 1013 C C . SER A 1 127 ? 11.719 2.955 -15.906 1.00 81.38 127 SER A C 1
ATOM 1015 O O . SER A 1 127 ? 10.798 2.506 -15.226 1.00 81.38 127 SER A O 1
ATOM 1017 N N . CYS A 1 128 ? 12.177 4.198 -15.739 1.00 81.69 128 CYS A N 1
ATOM 1018 C CA . CYS A 1 128 ? 11.645 5.131 -14.746 1.00 81.69 128 CYS A CA 1
ATOM 1019 C C . CYS A 1 128 ? 10.162 5.461 -15.006 1.00 81.69 128 CYS A C 1
ATOM 1021 O O . CYS A 1 128 ? 9.319 5.319 -14.117 1.00 81.69 128 CYS A O 1
ATOM 1023 N N . MET A 1 129 ? 9.799 5.817 -16.245 1.00 85.75 129 MET A N 1
ATOM 1024 C CA . MET A 1 129 ? 8.407 6.115 -16.627 1.00 85.75 129 MET A CA 1
ATOM 1025 C C . MET A 1 129 ? 7.456 4.909 -16.512 1.00 85.75 129 MET A C 1
ATOM 1027 O O . MET A 1 129 ? 6.241 5.098 -16.392 1.00 85.75 129 MET A O 1
ATOM 1031 N N . ALA A 1 130 ? 7.971 3.675 -16.530 1.00 84.38 130 ALA A N 1
ATOM 1032 C CA . ALA A 1 130 ? 7.172 2.478 -16.284 1.00 84.38 130 ALA A CA 1
ATOM 1033 C C . ALA A 1 130 ? 6.677 2.395 -14.828 1.00 84.38 130 ALA A C 1
ATOM 1035 O O . ALA A 1 130 ? 5.534 1.992 -14.601 1.00 84.38 130 ALA A O 1
ATOM 1036 N N . LEU A 1 131 ? 7.501 2.821 -13.861 1.00 86.38 131 LEU A N 1
ATOM 1037 C CA . LEU A 1 131 ? 7.220 2.713 -12.424 1.00 86.38 131 LEU A CA 1
ATOM 1038 C C . LEU A 1 131 ? 6.532 3.950 -11.818 1.00 86.38 131 LEU A C 1
ATOM 1040 O O . LEU A 1 131 ? 5.829 3.811 -10.818 1.00 86.38 131 LEU A O 1
ATOM 1044 N N . VAL A 1 132 ? 6.642 5.140 -12.428 1.00 87.69 132 VAL A N 1
ATOM 1045 C CA . VAL A 1 132 ? 5.993 6.378 -11.930 1.00 87.69 132 VAL A CA 1
ATOM 1046 C C . VAL A 1 132 ? 4.490 6.216 -11.607 1.00 87.69 132 VAL A C 1
ATOM 1048 O O . VAL A 1 132 ? 4.087 6.623 -10.515 1.00 87.69 132 VAL A O 1
ATOM 1051 N N . PRO A 1 133 ? 3.641 5.596 -12.458 1.00 88.06 133 PRO A N 1
ATOM 1052 C CA . PRO A 1 133 ? 2.222 5.411 -12.134 1.00 88.06 133 PRO A CA 1
ATOM 1053 C C . PRO A 1 133 ? 1.994 4.467 -10.946 1.00 88.06 133 PRO A C 1
ATOM 1055 O O . PRO A 1 133 ? 1.081 4.685 -10.153 1.00 88.06 133 PRO A O 1
ATOM 1058 N N . VAL A 1 134 ? 2.846 3.446 -10.800 1.00 88.50 134 VAL A N 1
ATOM 1059 C CA . VAL A 1 134 ? 2.799 2.483 -9.689 1.00 88.50 134 VAL A CA 1
ATOM 1060 C C . VAL A 1 134 ? 3.122 3.201 -8.379 1.00 88.50 134 VAL A C 1
ATOM 1062 O O . VAL A 1 134 ? 2.362 3.088 -7.421 1.00 88.50 134 VAL A O 1
ATOM 1065 N N . ASN A 1 135 ? 4.184 4.015 -8.367 1.00 88.94 135 ASN A N 1
ATOM 1066 C CA . ASN A 1 135 ? 4.540 4.867 -7.232 1.00 88.94 135 ASN A CA 1
ATOM 1067 C C . ASN A 1 135 ? 3.380 5.782 -6.826 1.00 88.94 135 ASN A C 1
ATOM 1069 O O . ASN A 1 135 ? 3.000 5.810 -5.659 1.00 88.94 135 ASN A O 1
ATOM 1073 N N . SER A 1 136 ? 2.771 6.471 -7.797 1.00 89.88 136 SER A N 1
ATOM 1074 C CA . SER A 1 136 ? 1.637 7.361 -7.535 1.00 89.88 136 SER A CA 1
ATOM 1075 C C . SER A 1 136 ? 0.470 6.626 -6.871 1.00 89.88 136 SER A C 1
ATOM 1077 O O . SER A 1 136 ? -0.059 7.121 -5.880 1.00 89.88 136 SER A O 1
ATOM 1079 N N . MET A 1 137 ? 0.093 5.438 -7.364 1.00 90.69 137 MET A N 1
ATOM 1080 C CA . MET A 1 137 ? -0.981 4.647 -6.751 1.00 90.69 137 MET A CA 1
ATOM 1081 C C . MET A 1 137 ? -0.624 4.212 -5.325 1.00 90.69 137 MET A C 1
ATOM 1083 O O . MET A 1 137 ? -1.436 4.381 -4.420 1.00 90.69 137 MET A O 1
ATOM 1087 N N . LEU A 1 138 ? 0.588 3.695 -5.098 1.00 91.12 138 LEU A N 1
ATOM 1088 C CA . LEU A 1 138 ? 1.033 3.255 -3.769 1.00 91.12 138 LEU A CA 1
ATOM 1089 C C . LEU A 1 138 ? 1.037 4.407 -2.749 1.00 91.12 138 LEU A C 1
ATOM 1091 O O . LEU A 1 138 ? 0.609 4.210 -1.611 1.00 91.12 138 LEU A O 1
ATOM 1095 N N . CYS A 1 139 ? 1.464 5.606 -3.158 1.00 91.31 139 CYS A N 1
ATOM 1096 C CA . CYS A 1 139 ? 1.403 6.808 -2.328 1.00 91.31 139 CYS A CA 1
ATOM 1097 C C . CYS A 1 139 ? -0.042 7.185 -1.974 1.00 91.31 139 CYS A C 1
ATOM 1099 O O . CYS A 1 139 ? -0.342 7.338 -0.793 1.00 91.31 139 CYS A O 1
ATOM 1101 N N . THR A 1 140 ? -0.956 7.242 -2.950 1.00 92.25 140 THR A N 1
ATOM 1102 C CA . THR A 1 140 ? -2.372 7.564 -2.693 1.00 92.25 140 THR A CA 1
ATOM 1103 C C . THR A 1 140 ? -3.040 6.553 -1.755 1.00 92.25 140 THR A C 1
ATOM 1105 O O . THR A 1 140 ? -3.739 6.952 -0.826 1.00 92.25 140 THR A O 1
ATOM 1108 N N . ILE A 1 141 ? -2.793 5.246 -1.927 1.00 91.81 141 ILE A N 1
ATOM 1109 C CA . ILE A 1 141 ? -3.327 4.218 -1.014 1.00 91.81 141 ILE A CA 1
ATOM 1110 C C . ILE A 1 141 ? -2.795 4.450 0.415 1.00 91.81 141 ILE A C 1
ATOM 1112 O O . ILE A 1 141 ? -3.552 4.338 1.381 1.00 91.81 141 ILE A O 1
ATOM 1116 N N . LYS A 1 142 ? -1.515 4.823 0.561 1.00 91.50 142 LYS A N 1
ATOM 1117 C CA . LYS A 1 142 ? -0.895 5.107 1.864 1.00 91.50 142 LYS A CA 1
ATOM 1118 C C . LYS A 1 142 ? -1.441 6.375 2.532 1.00 91.50 142 LYS A C 1
ATOM 1120 O O . LYS A 1 142 ? -1.641 6.379 3.744 1.00 91.50 142 LYS A O 1
ATOM 1125 N N . GLU A 1 143 ? -1.718 7.432 1.772 1.00 92.19 143 GLU A N 1
ATOM 1126 C CA . GLU A 1 143 ? -2.354 8.654 2.291 1.00 92.19 143 GLU A CA 1
ATOM 1127 C C . GLU A 1 143 ? -3.771 8.377 2.812 1.00 92.19 143 GLU A C 1
ATOM 1129 O O . GLU A 1 143 ? -4.113 8.790 3.922 1.00 92.19 143 GLU A O 1
ATOM 1134 N N . ILE A 1 144 ? -4.560 7.603 2.059 1.00 89.94 144 ILE A N 1
ATOM 1135 C CA . ILE A 1 144 ? -5.912 7.182 2.454 1.00 89.94 144 ILE A CA 1
ATOM 1136 C C . ILE A 1 144 ? -5.870 6.332 3.738 1.00 89.94 144 ILE A C 1
ATOM 1138 O O . ILE A 1 144 ? -6.628 6.595 4.672 1.00 89.94 144 ILE A O 1
ATOM 1142 N N . LEU A 1 145 ? -4.949 5.364 3.832 1.00 90.12 145 LEU A N 1
ATOM 1143 C CA . LEU A 1 145 ? -4.748 4.561 5.048 1.00 90.12 145 LEU A CA 1
ATOM 1144 C C . LEU A 1 145 ? -4.355 5.416 6.253 1.00 90.12 145 LEU A C 1
ATOM 1146 O O . LEU A 1 145 ? -4.918 5.236 7.329 1.00 90.12 145 LEU A O 1
ATOM 1150 N N . LYS A 1 146 ? -3.436 6.372 6.079 1.00 90.81 146 LYS A N 1
ATOM 1151 C CA . LYS A 1 146 ? -3.040 7.290 7.154 1.00 90.81 146 LYS A CA 1
ATOM 1152 C C . LYS A 1 146 ? -4.234 8.101 7.669 1.00 90.81 146 LYS A C 1
ATOM 1154 O O . LYS A 1 146 ? -4.354 8.287 8.876 1.00 90.81 146 LYS A O 1
ATOM 1159 N N . SER A 1 147 ? -5.123 8.545 6.777 1.00 90.19 147 SER A N 1
ATOM 1160 C CA . SER A 1 147 ? -6.360 9.232 7.168 1.00 90.19 147 SER A CA 1
ATOM 1161 C C . SER A 1 147 ? -7.288 8.322 7.981 1.00 90.19 147 SER A C 1
ATOM 1163 O O . SER A 1 147 ? -7.782 8.742 9.023 1.00 90.19 147 SER A O 1
ATOM 1165 N N . ALA A 1 148 ? -7.486 7.072 7.547 1.00 88.12 148 ALA A N 1
ATOM 1166 C CA . ALA A 1 148 ? -8.342 6.110 8.246 1.00 88.12 148 ALA A CA 1
ATOM 1167 C C . ALA A 1 148 ? -7.791 5.709 9.629 1.00 88.12 148 ALA A C 1
ATOM 1169 O O . ALA A 1 148 ? -8.554 5.584 10.585 1.00 88.12 148 ALA A O 1
ATOM 1170 N N . ILE A 1 149 ? -6.467 5.554 9.758 1.00 89.06 149 ILE A N 1
ATOM 1171 C CA . ILE A 1 149 ? -5.801 5.307 11.047 1.00 89.06 149 ILE A CA 1
ATOM 1172 C C . ILE A 1 149 ? -6.013 6.501 11.986 1.00 89.06 149 ILE A C 1
ATOM 1174 O O . ILE A 1 149 ? -6.438 6.313 13.120 1.00 89.06 149 ILE A O 1
ATOM 1178 N N . GLN A 1 150 ? -5.802 7.731 11.503 1.00 91.12 150 GLN A N 1
ATOM 1179 C CA . GLN A 1 150 ? -5.984 8.939 12.313 1.00 91.12 150 GLN A CA 1
ATOM 1180 C C . GLN A 1 150 ? -7.438 9.133 12.780 1.00 91.12 150 GLN A C 1
ATOM 1182 O O . GLN A 1 150 ? -7.662 9.590 13.899 1.00 91.12 150 GLN A O 1
ATOM 1187 N N . GLU A 1 151 ? -8.426 8.793 11.945 1.00 88.94 151 GLU A N 1
ATOM 1188 C CA . GLU A 1 151 ? -9.845 8.814 12.326 1.00 88.94 151 GLU A CA 1
ATOM 1189 C C . GLU A 1 151 ? -10.132 7.820 13.462 1.00 88.94 151 GLU A C 1
ATOM 1191 O O . GLU A 1 151 ? -10.767 8.177 14.455 1.00 88.94 151 GLU A O 1
ATOM 1196 N N . ALA A 1 152 ? -9.608 6.596 13.356 1.00 87.38 152 ALA A N 1
ATOM 1197 C CA . ALA A 1 152 ? -9.779 5.571 14.380 1.00 87.38 152 ALA A CA 1
ATOM 1198 C C . ALA A 1 152 ? -9.053 5.899 15.695 1.00 87.38 152 ALA A C 1
ATOM 1200 O O . ALA A 1 152 ? -9.624 5.699 16.767 1.00 87.38 152 ALA A O 1
ATOM 1201 N N . ASP A 1 153 ? -7.836 6.449 15.634 1.00 89.06 153 ASP A N 1
ATOM 1202 C CA . ASP A 1 153 ? -7.100 6.914 16.817 1.00 89.06 153 ASP A CA 1
ATOM 1203 C C . ASP A 1 153 ? -7.875 8.018 17.559 1.00 89.06 153 ASP A C 1
ATOM 1205 O O . ASP A 1 153 ? -7.908 8.038 18.795 1.00 89.06 153 ASP A O 1
ATOM 1209 N N . ASN A 1 154 ? -8.555 8.904 16.822 1.00 92.06 154 ASN A N 1
ATOM 1210 C CA . ASN A 1 154 ? -9.414 9.936 17.400 1.00 92.06 154 ASN A CA 1
ATOM 1211 C C . ASN A 1 154 ? -10.661 9.324 18.079 1.00 92.06 154 ASN A C 1
ATOM 1213 O O . ASN A 1 154 ? -10.944 9.680 19.224 1.00 92.06 154 ASN A O 1
ATOM 1217 N N . ASP A 1 155 ? -11.374 8.385 17.436 1.00 90.12 155 ASP A N 1
ATOM 1218 C CA . ASP A 1 155 ? -12.528 7.674 18.039 1.00 90.12 155 ASP A CA 1
ATOM 1219 C C . ASP A 1 155 ? -12.134 6.944 19.330 1.00 90.12 155 ASP A C 1
ATOM 1221 O O . ASP A 1 155 ? -12.763 7.117 20.377 1.00 90.12 155 ASP A O 1
ATOM 1225 N N . ILE A 1 156 ? -11.039 6.178 19.282 1.00 89.50 156 ILE A N 1
ATOM 1226 C CA . ILE A 1 156 ? -10.511 5.456 20.442 1.00 89.50 156 ILE A CA 1
ATOM 1227 C C . ILE A 1 156 ? -10.172 6.441 21.566 1.00 89.50 156 ILE A C 1
ATOM 1229 O O . ILE A 1 156 ? -10.542 6.201 22.715 1.00 89.50 156 ILE A O 1
ATOM 1233 N N . SER A 1 157 ? -9.528 7.568 21.248 1.00 94.00 157 SER A N 1
ATOM 1234 C CA . SER A 1 157 ? -9.179 8.600 22.232 1.00 94.00 157 SER A CA 1
ATOM 1235 C C . SER A 1 157 ? -10.416 9.207 22.902 1.00 94.00 157 SER A C 1
ATOM 1237 O O . SER A 1 157 ? -10.442 9.341 24.126 1.00 94.00 157 SER A O 1
ATOM 1239 N N . HIS A 1 158 ? -11.467 9.528 22.138 1.00 94.81 158 HIS A N 1
ATOM 1240 C CA . HIS A 1 158 ? -12.735 10.012 22.695 1.00 94.81 158 HIS A CA 1
ATOM 1241 C C . HIS A 1 158 ? -13.375 8.980 23.632 1.00 94.81 158 HIS A C 1
ATOM 1243 O O . HIS A 1 158 ? -13.673 9.296 24.783 1.00 94.81 158 HIS A O 1
ATOM 1249 N N . ARG A 1 159 ? -13.486 7.725 23.190 1.00 93.94 159 ARG A N 1
ATOM 1250 C CA . ARG A 1 159 ? -14.103 6.644 23.974 1.00 93.94 159 ARG A CA 1
ATOM 1251 C C . ARG A 1 159 ? -13.317 6.300 25.240 1.00 93.94 159 ARG A C 1
ATOM 1253 O O . ARG A 1 159 ? -13.919 5.998 26.267 1.00 93.94 159 ARG A O 1
ATOM 1260 N N . VAL A 1 160 ? -11.984 6.375 25.203 1.00 95.50 160 VAL A N 1
ATOM 1261 C CA . VAL A 1 160 ? -11.137 6.216 26.397 1.00 95.50 160 VAL A CA 1
ATOM 1262 C C . VAL A 1 160 ? -11.385 7.346 27.399 1.00 95.50 160 VAL A C 1
ATOM 1264 O O . VAL A 1 160 ? -11.518 7.064 28.589 1.00 95.50 160 VAL A O 1
ATOM 1267 N N . ASN A 1 161 ? -11.511 8.595 26.943 1.00 95.19 161 ASN A N 1
ATOM 1268 C CA . ASN A 1 161 ? -11.823 9.729 27.819 1.00 95.19 161 ASN A CA 1
ATOM 1269 C C . ASN A 1 161 ? -13.215 9.592 28.465 1.00 95.19 161 ASN A C 1
ATOM 1271 O O .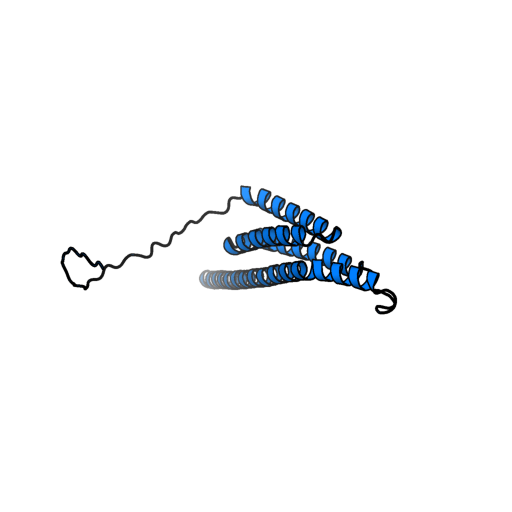 ASN A 1 161 ? -13.360 9.860 29.659 1.00 95.19 161 ASN A O 1
ATOM 1275 N N . ASP A 1 162 ? -14.217 9.121 27.717 1.00 95.62 162 ASP A N 1
ATOM 1276 C CA . ASP A 1 162 ? -15.563 8.867 28.248 1.00 95.62 162 ASP A CA 1
ATOM 1277 C C . ASP A 1 162 ? -15.560 7.756 29.310 1.00 95.62 162 ASP A C 1
ATOM 1279 O O . ASP A 1 162 ? -16.170 7.912 30.370 1.00 95.62 162 ASP A O 1
ATOM 1283 N N . ILE A 1 163 ? -14.811 6.668 29.086 1.00 96.19 163 ILE A N 1
ATOM 1284 C CA . ILE A 1 163 ? -14.623 5.594 30.076 1.00 96.19 163 ILE A CA 1
ATOM 1285 C C . ILE A 1 163 ? -13.910 6.123 31.328 1.00 96.19 163 ILE A C 1
ATOM 1287 O O . ILE A 1 163 ? -14.357 5.854 32.441 1.00 96.19 163 ILE A O 1
ATOM 1291 N N . GLN A 1 164 ? -12.828 6.894 31.176 1.00 95.25 164 GLN A N 1
ATOM 1292 C CA . GLN A 1 164 ? -12.104 7.486 32.309 1.00 95.25 164 GLN A CA 1
ATOM 1293 C C . GLN A 1 164 ? -12.997 8.421 33.132 1.00 95.25 164 GLN A C 1
ATOM 1295 O O . GLN A 1 164 ? -12.956 8.394 34.363 1.00 95.25 164 GLN A O 1
ATOM 1300 N N . ARG A 1 165 ? -13.832 9.221 32.460 1.00 96.00 165 ARG A N 1
ATOM 1301 C CA . ARG A 1 165 ? -14.816 10.082 33.116 1.00 96.00 165 ARG A CA 1
ATOM 1302 C C . ARG A 1 165 ? -15.862 9.261 33.867 1.00 96.00 165 ARG A C 1
ATOM 1304 O O . ARG A 1 165 ? -16.090 9.535 35.038 1.00 96.00 165 ARG A O 1
ATOM 1311 N N . PHE A 1 166 ? -16.440 8.241 33.232 1.00 96.06 166 PHE A N 1
ATOM 1312 C CA . PHE A 1 166 ? -17.411 7.345 33.864 1.00 96.06 166 PHE A CA 1
ATOM 1313 C C . PHE A 1 166 ? -16.841 6.658 35.114 1.00 96.06 166 PHE A C 1
ATOM 1315 O O . PHE A 1 166 ? -17.493 6.656 36.154 1.00 96.06 166 PHE A O 1
ATOM 1322 N N . VAL A 1 167 ? -15.615 6.124 35.039 1.00 95.25 167 VAL A N 1
ATOM 1323 C CA . VAL A 1 167 ? -14.936 5.492 36.184 1.00 95.25 167 VAL A CA 1
ATOM 1324 C C . VAL A 1 167 ? -14.750 6.494 37.323 1.00 95.25 167 VAL A C 1
ATOM 1326 O O . VAL A 1 167 ? -15.121 6.198 38.454 1.00 95.25 167 VAL A O 1
ATOM 1329 N N . LYS A 1 168 ? -14.261 7.703 37.026 1.00 95.50 168 LYS A N 1
ATOM 1330 C CA . LYS A 1 168 ? -14.071 8.756 38.029 1.00 95.50 168 LYS A CA 1
ATOM 1331 C C . LYS A 1 168 ? -15.390 9.207 38.667 1.00 95.50 168 LYS A C 1
ATOM 1333 O O . LYS A 1 168 ? -15.456 9.387 39.880 1.00 95.50 168 LYS A O 1
ATOM 1338 N N . ASP A 1 169 ? -16.436 9.401 37.868 1.00 95.50 169 ASP A N 1
ATOM 1339 C CA . ASP A 1 169 ? -17.758 9.802 38.359 1.00 95.50 169 ASP A CA 1
ATOM 1340 C C . ASP A 1 169 ? -18.379 8.683 39.226 1.00 95.50 169 ASP A C 1
ATOM 1342 O O . ASP A 1 169 ? -18.986 8.974 40.257 1.00 95.50 169 ASP A O 1
ATOM 1346 N N . TYR A 1 170 ? -18.139 7.409 38.886 1.00 95.19 170 TYR A N 1
ATOM 1347 C CA . TYR A 1 170 ? -18.520 6.253 39.704 1.00 95.19 170 TYR A CA 1
ATOM 1348 C C . TYR A 1 170 ? -17.749 6.193 41.034 1.00 95.19 170 TYR A C 1
ATOM 1350 O O . TYR A 1 170 ? -18.379 6.098 42.087 1.00 95.19 170 TYR A O 1
ATOM 1358 N N . GLU A 1 171 ? -16.417 6.318 41.022 1.00 93.12 171 GLU A N 1
ATOM 1359 C CA . GLU A 1 171 ? -15.573 6.348 42.232 1.00 93.12 171 GLU A CA 1
ATOM 1360 C C . GLU A 1 171 ? -16.012 7.449 43.215 1.00 93.12 171 GLU A C 1
ATOM 1362 O O . GLU A 1 171 ? -16.139 7.197 44.416 1.00 93.12 171 GLU A O 1
ATOM 1367 N N . ASN A 1 172 ? -16.336 8.640 42.700 1.00 91.62 172 ASN A N 1
ATOM 1368 C CA . ASN A 1 172 ? -16.860 9.761 43.490 1.00 91.62 172 ASN A CA 1
ATOM 1369 C C . ASN A 1 172 ? -18.281 9.528 44.041 1.00 91.62 172 ASN A C 1
ATOM 1371 O O . ASN A 1 172 ? -18.689 10.236 44.955 1.00 91.62 172 ASN A O 1
ATOM 1375 N N . SER A 1 173 ? -19.053 8.596 43.471 1.00 91.44 173 SER A N 1
ATOM 1376 C CA . SER A 1 173 ? -20.430 8.288 43.902 1.00 91.44 173 SER A CA 1
ATOM 1377 C C . SER A 1 173 ? -20.523 7.162 44.939 1.00 91.44 173 SER A C 1
ATOM 1379 O O . SER A 1 173 ? -21.564 6.993 45.572 1.00 91.44 173 SER A O 1
ATOM 1381 N N . VAL A 1 174 ? -19.444 6.385 45.091 1.00 85.56 174 VAL A N 1
ATOM 1382 C CA . VAL A 1 174 ? -19.332 5.238 46.011 1.00 85.56 174 VAL A CA 1
ATOM 1383 C C . VAL A 1 174 ? -18.518 5.587 47.271 1.00 85.56 174 VAL A C 1
ATOM 1385 O O . VAL A 1 174 ? -18.546 4.826 48.239 1.00 85.56 174 VAL A O 1
ATOM 1388 N N . SER A 1 175 ? -17.821 6.731 47.263 1.00 62.22 175 SER A N 1
ATOM 1389 C CA . SER A 1 175 ? -17.012 7.265 48.374 1.00 62.22 175 SER A CA 1
ATOM 1390 C C . SER A 1 175 ? -17.801 8.209 49.284 1.00 62.22 175 SER A C 1
ATOM 1392 O O . SER A 1 175 ? -17.559 8.149 50.509 1.00 62.22 175 SER A O 1
#